Protein AF-A0A3B9UY18-F1 (afdb_monomer)

Sequence (76 aa):
MEKEIFFCENNVSKGLEEIIEKLEEKYKDLDVYIESCQGQCSICSEKYFVVIDSEVIEAETPEELYETIMDIRNNN

Foldseek 3Di:
DQKEKEAAPLLVVVPLPVLLCVCVVPDPSYHYYYDPGPPPVVLSVQFHWMAIPNDIDTDRDSVRRSVVVVVVVVVD

Mean predicted aligned error: 2.71 Å

Secondary structure (DSSP, 8-state):
--EEEEEEHHHHTTTTHHHHHHHHHH-TTEEEEEES--S-HHHHHHSEEEEETTEEEEESSHHHHHHHHHHHHHT-

Solvent-accessible surface area (backbone atoms only — not comparable to full-atom values): 4466 Å² total; per-residue (Å²): 126,76,42,56,38,40,36,26,45,73,42,36,77,76,64,34,61,7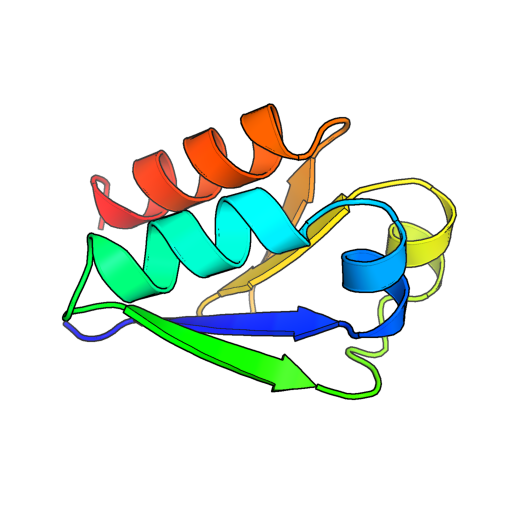0,55,51,51,52,44,62,74,73,33,92,51,48,49,80,42,77,35,82,68,75,83,53,58,76,52,49,75,76,38,41,62,39,35,43,90,89,41,81,47,74,24,92,42,58,65,55,39,48,53,50,54,50,50,59,56,75,74,106

pLDDT: mean 94.43, std 6.72, range [58.22, 98.44]

Nearest PDB structures (foldseek):
  8kc1-assembly1_A-2  TM=5.184E-01  e=6.752E-02  synthetic construct
  4ju5-assembly1_B  TM=5.698E-01  e=4.683E-01  Homo sapiens
  4ju5-assembly1_A  TM=5.569E-01  e=5.007E-01  Homo sapiens
  6i7s-assembly2_B  TM=5.797E-01  e=1.044E+00  Homo sapiens
  4qq7-assembly1_B  TM=4.517E-01  e=2.326E+00  Burkholderia cenocepacia J2315

Radius of gyration: 11.25 Å; Cα contacts (8 Å, |Δi|>4): 104; chains: 1; bounding box: 28×25×25 Å

Structure (mmCIF, N/CA/C/O backbone):
data_AF-A0A3B9UY18-F1
#
_entry.id   AF-A0A3B9UY18-F1
#
loop_
_atom_site.group_PDB
_atom_site.id
_atom_site.type_symbol
_atom_site.label_atom_id
_atom_site.label_alt_id
_atom_site.label_comp_id
_atom_site.label_asym_id
_atom_site.label_entit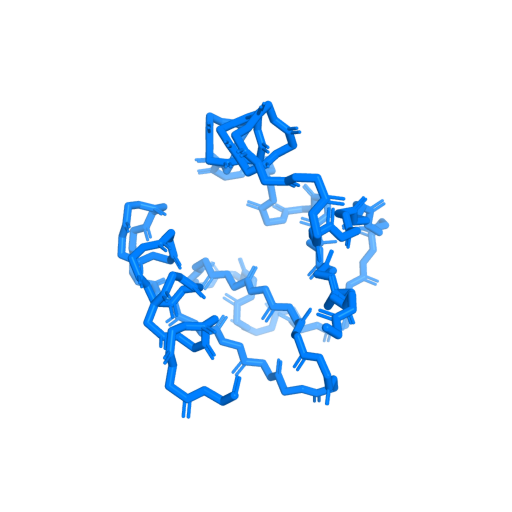y_id
_atom_site.label_seq_id
_atom_site.pdbx_PDB_ins_code
_atom_site.Cartn_x
_atom_site.Cartn_y
_atom_site.Cartn_z
_atom_site.occupancy
_atom_site.B_iso_or_equiv
_atom_site.auth_seq_id
_atom_site.auth_comp_id
_atom_site.auth_asym_id
_atom_site.auth_atom_id
_atom_site.pdbx_PDB_model_num
ATOM 1 N N . MET A 1 1 ? -13.669 -0.870 13.055 1.00 63.50 1 MET A N 1
ATOM 2 C CA . MET A 1 1 ? -12.870 -2.103 13.045 1.00 63.50 1 MET A CA 1
ATOM 3 C C . MET A 1 1 ? -11.516 -1.667 12.552 1.00 63.50 1 MET A C 1
ATOM 5 O O . MET A 1 1 ? -11.485 -1.016 11.517 1.00 63.50 1 MET A O 1
ATOM 9 N N . GLU A 1 2 ? -10.476 -1.865 13.350 1.00 75.81 2 GLU A N 1
ATOM 10 C CA . GLU A 1 2 ? -9.104 -1.601 12.908 1.00 75.81 2 GLU A CA 1
ATOM 11 C C . GLU A 1 2 ? -8.758 -2.636 11.829 1.00 75.81 2 GLU A C 1
ATOM 13 O O . GLU A 1 2 ? -9.181 -3.791 11.946 1.00 75.81 2 GLU A O 1
ATOM 18 N N . LYS A 1 3 ? -8.108 -2.207 10.742 1.00 86.62 3 LYS A N 1
ATOM 19 C CA . LYS A 1 3 ? -7.640 -3.107 9.679 1.00 86.62 3 LYS A CA 1
ATOM 20 C C . LYS A 1 3 ? -6.124 -3.130 9.672 1.00 86.62 3 LYS A C 1
ATOM 22 O O . LYS A 1 3 ? -5.494 -2.079 9.568 1.00 86.62 3 LYS A O 1
ATOM 27 N N . GLU A 1 4 ? -5.571 -4.333 9.717 1.00 93.88 4 GLU A N 1
ATOM 28 C CA . GLU A 1 4 ? -4.139 -4.560 9.583 1.00 93.88 4 GLU A CA 1
ATOM 29 C C . GLU A 1 4 ? -3.770 -4.592 8.095 1.00 93.88 4 GLU A C 1
ATOM 31 O O . GLU A 1 4 ? -4.368 -5.321 7.297 1.00 93.88 4 GLU A O 1
ATOM 36 N N . ILE A 1 5 ? -2.788 -3.780 7.717 1.00 96.06 5 ILE A N 1
ATOM 37 C CA . ILE A 1 5 ? -2.312 -3.620 6.348 1.00 96.06 5 ILE A CA 1
ATOM 38 C C . ILE A 1 5 ? -0.826 -3.963 6.314 1.00 96.06 5 ILE A C 1
ATOM 40 O O . ILE A 1 5 ? -0.006 -3.241 6.873 1.00 96.06 5 ILE A O 1
ATOM 44 N N . PHE A 1 6 ? -0.464 -5.038 5.619 1.00 98.00 6 PHE A N 1
ATOM 45 C CA . PHE A 1 6 ? 0.913 -5.515 5.545 1.00 98.00 6 PHE A CA 1
ATOM 46 C C . PHE A 1 6 ? 1.533 -5.246 4.175 1.00 98.00 6 PHE A C 1
ATOM 48 O O . PHE A 1 6 ? 1.148 -5.832 3.159 1.00 98.00 6 PHE A O 1
ATOM 55 N N . PHE A 1 7 ? 2.560 -4.406 4.164 1.00 98.25 7 PHE A N 1
ATOM 56 C CA . PHE A 1 7 ? 3.425 -4.159 3.021 1.00 98.25 7 PHE A CA 1
ATOM 57 C C . PHE A 1 7 ? 4.672 -5.044 3.072 1.00 98.25 7 PHE A C 1
ATOM 59 O O . PHE A 1 7 ? 5.144 -5.454 4.131 1.00 98.25 7 PHE A O 1
ATOM 66 N N . CYS A 1 8 ? 5.234 -5.321 1.898 1.00 98.38 8 CYS A N 1
ATOM 67 C CA . CYS A 1 8 ? 6.524 -5.990 1.749 1.00 98.38 8 CYS A CA 1
ATOM 68 C C . CYS A 1 8 ? 7.612 -4.950 1.471 1.00 98.38 8 CYS A C 1
ATOM 70 O O . CYS A 1 8 ? 7.513 -4.249 0.469 1.00 98.38 8 CYS A O 1
ATOM 72 N N . GLU A 1 9 ? 8.676 -4.896 2.271 1.00 98.12 9 GLU A N 1
ATOM 73 C CA . GLU A 1 9 ? 9.798 -3.946 2.139 1.00 98.12 9 GLU A CA 1
ATOM 74 C C . GLU A 1 9 ? 10.384 -3.896 0.713 1.00 98.12 9 GLU A C 1
ATOM 76 O O . GLU A 1 9 ? 10.638 -2.823 0.156 1.00 98.12 9 GLU A O 1
ATOM 81 N N . ASN A 1 10 ? 10.520 -5.059 0.066 1.00 97.31 10 ASN A N 1
ATOM 82 C CA . ASN A 1 10 ? 11.004 -5.146 -1.317 1.00 97.31 10 ASN A CA 1
ATOM 83 C C . ASN A 1 10 ? 10.038 -4.511 -2.326 1.00 97.31 10 ASN A C 1
ATOM 85 O O . ASN A 1 10 ? 10.472 -3.988 -3.350 1.00 97.31 10 ASN A O 1
ATOM 89 N N . ASN A 1 11 ? 8.733 -4.576 -2.061 1.00 97.62 11 ASN A N 1
ATOM 90 C CA . ASN A 1 11 ? 7.720 -3.946 -2.899 1.00 97.62 11 ASN A CA 1
ATOM 91 C C . ASN A 1 11 ? 7.607 -2.449 -2.600 1.00 97.62 11 ASN A C 1
ATOM 93 O O . ASN A 1 11 ? 7.474 -1.665 -3.535 1.00 97.62 11 ASN A O 1
ATOM 97 N N . VAL A 1 12 ? 7.763 -2.054 -1.330 1.00 98.00 12 VAL A N 1
ATOM 98 C CA . VAL A 1 12 ? 7.825 -0.646 -0.914 1.00 98.00 12 VAL A CA 1
ATOM 99 C C . VAL A 1 12 ? 8.939 0.087 -1.638 1.00 98.00 12 VAL A C 1
ATOM 101 O O . VAL A 1 12 ? 8.682 1.132 -2.222 1.00 98.00 12 VAL A O 1
ATOM 104 N N . SER A 1 13 ? 10.115 -0.537 -1.734 1.00 96.75 13 SER A N 1
ATOM 105 C CA . SER A 1 13 ? 11.285 0.002 -2.441 1.00 96.75 13 SER A CA 1
ATOM 106 C C . SER A 1 13 ? 11.050 0.289 -3.939 1.00 96.75 13 SER A C 1
ATOM 108 O O . SER A 1 13 ? 11.921 0.852 -4.603 1.00 96.75 13 SER A O 1
ATOM 110 N N . LYS A 1 14 ? 9.906 -0.128 -4.507 1.00 96.06 14 LYS A N 1
ATOM 111 C CA . LYS A 1 14 ? 9.483 0.167 -5.887 1.00 96.06 14 LYS A CA 1
ATOM 112 C C . LYS A 1 14 ? 8.644 1.453 -5.993 1.00 96.06 14 LYS A C 1
ATOM 114 O O . LYS A 1 14 ? 8.220 1.775 -7.105 1.00 96.06 14 LYS A O 1
ATOM 119 N N . GLY A 1 15 ? 8.383 2.158 -4.887 1.00 96.12 15 GLY A N 1
ATOM 120 C CA . GLY A 1 15 ? 7.692 3.452 -4.868 1.00 96.12 15 GLY A CA 1
ATOM 121 C C . GLY A 1 15 ? 6.375 3.497 -4.083 1.00 96.12 15 GLY A C 1
ATOM 122 O O . GLY A 1 15 ? 5.440 4.142 -4.550 1.00 96.12 15 GLY A O 1
ATOM 123 N N . LEU A 1 16 ? 6.251 2.802 -2.943 1.00 98.06 16 LEU A N 1
ATOM 124 C CA . LEU A 1 16 ? 5.032 2.863 -2.105 1.00 98.06 16 LEU A CA 1
ATOM 125 C C . LEU A 1 16 ? 5.142 3.814 -0.905 1.00 98.06 16 LEU A C 1
ATOM 127 O O . LEU A 1 16 ? 4.182 3.954 -0.151 1.00 98.06 16 LEU A O 1
ATOM 131 N N . GLU A 1 17 ? 6.281 4.475 -0.714 1.00 97.38 17 GLU A N 1
ATOM 132 C CA . GLU A 1 17 ? 6.552 5.315 0.455 1.00 97.38 17 GLU A CA 1
ATOM 133 C C . GLU A 1 17 ? 5.492 6.413 0.627 1.00 97.38 17 GLU A C 1
ATOM 135 O O . GLU A 1 17 ? 4.951 6.586 1.716 1.00 97.38 17 GLU A O 1
ATOM 140 N N . GLU A 1 18 ? 5.125 7.092 -0.465 1.00 96.75 18 GLU A N 1
ATOM 141 C CA . GLU A 1 18 ? 4.140 8.180 -0.431 1.00 96.75 18 GLU A CA 1
ATOM 142 C C . GLU A 1 18 ? 2.736 7.688 -0.046 1.00 96.75 18 GLU A C 1
ATOM 144 O O . GLU A 1 18 ? 1.994 8.392 0.642 1.00 96.75 18 GLU A O 1
ATOM 149 N N . ILE A 1 19 ? 2.333 6.489 -0.485 1.00 96.94 19 ILE A N 1
ATOM 150 C CA . ILE A 1 19 ? 1.008 5.965 -0.130 1.00 96.94 19 ILE A CA 1
ATOM 151 C C . ILE A 1 19 ? 0.976 5.469 1.315 1.00 96.94 19 ILE A C 1
ATOM 153 O O . ILE A 1 19 ? -0.045 5.640 1.973 1.00 96.94 19 ILE A O 1
ATOM 157 N N . ILE A 1 20 ? 2.081 4.913 1.819 1.00 97.50 20 ILE A N 1
ATOM 158 C CA . ILE A 1 20 ? 2.198 4.468 3.210 1.00 97.50 20 ILE A CA 1
ATOM 159 C C . ILE A 1 20 ? 2.090 5.670 4.145 1.00 97.50 20 ILE A C 1
ATOM 161 O O . ILE A 1 20 ? 1.235 5.666 5.027 1.00 97.50 20 ILE A O 1
ATOM 165 N N . GLU A 1 21 ? 2.856 6.732 3.882 1.00 97.06 21 GLU A N 1
ATOM 166 C CA . GLU A 1 21 ? 2.784 7.981 4.648 1.00 97.06 21 GLU A CA 1
ATOM 167 C C . GLU A 1 21 ? 1.352 8.537 4.651 1.00 97.06 21 GLU A C 1
ATOM 169 O O . GLU A 1 21 ? 0.784 8.823 5.704 1.00 97.06 21 GLU A O 1
ATOM 174 N N . LYS A 1 22 ? 0.695 8.590 3.483 1.00 96.19 22 LYS A N 1
ATOM 175 C CA . LYS A 1 22 ? -0.709 9.022 3.388 1.00 96.19 22 LYS A CA 1
ATOM 176 C C . LYS A 1 22 ? -1.663 8.155 4.208 1.00 96.19 22 LYS A C 1
ATOM 178 O O . LYS A 1 22 ? -2.642 8.696 4.726 1.00 96.19 22 LYS A O 1
ATOM 183 N N . LEU A 1 23 ? -1.451 6.839 4.263 1.00 95.62 23 LEU A N 1
ATOM 184 C CA . LEU A 1 23 ? -2.306 5.924 5.018 1.00 95.62 23 LEU A CA 1
ATOM 185 C C . LEU A 1 23 ? -2.151 6.163 6.524 1.00 95.62 23 LEU A C 1
ATOM 187 O O . LEU A 1 23 ? -3.153 6.397 7.201 1.00 95.62 23 LEU A O 1
ATOM 191 N N . GLU A 1 24 ? -0.910 6.198 7.009 1.00 94.88 24 GLU A N 1
ATOM 192 C CA . GLU A 1 24 ? -0.573 6.419 8.420 1.00 94.88 24 GLU A CA 1
ATOM 193 C C . GLU A 1 24 ? -1.017 7.805 8.921 1.00 94.88 24 GLU A C 1
ATOM 195 O O . GLU A 1 24 ? -1.543 7.940 10.028 1.00 94.88 24 GLU A O 1
ATOM 200 N N . GLU A 1 25 ? -0.856 8.854 8.107 1.00 95.75 25 GLU A N 1
ATOM 201 C CA . GLU A 1 25 ? -1.222 10.221 8.492 1.00 95.75 25 GLU A CA 1
ATOM 202 C C . GLU A 1 25 ? -2.737 10.448 8.544 1.00 95.75 25 GLU A C 1
ATOM 204 O O . GLU A 1 25 ? -3.240 11.177 9.410 1.00 95.75 25 GLU A O 1
ATOM 209 N N . LYS A 1 26 ? -3.480 9.881 7.586 1.00 94.50 26 LYS A N 1
ATOM 210 C CA . LYS A 1 26 ? -4.901 10.206 7.391 1.00 94.50 26 LYS A CA 1
ATOM 211 C C . LYS A 1 26 ? -5.849 9.282 8.14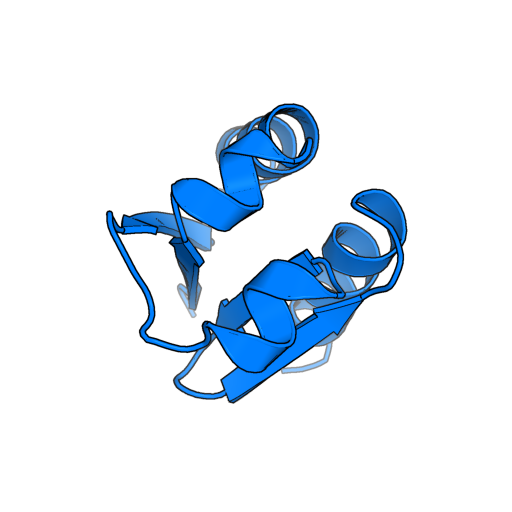1 1.00 94.50 26 LYS A C 1
ATOM 213 O O . LYS A 1 26 ? -6.951 9.724 8.478 1.00 94.50 26 LYS A O 1
ATOM 218 N N . TYR A 1 27 ? -5.462 8.033 8.395 1.00 93.31 27 TYR A N 1
ATOM 219 C CA . TYR A 1 27 ? -6.381 7.009 8.888 1.00 93.31 27 TYR A CA 1
ATOM 220 C C . TYR A 1 27 ? -5.842 6.346 10.150 1.00 93.31 27 TYR A C 1
ATOM 222 O O . TYR A 1 27 ? -5.015 5.447 10.109 1.00 93.31 27 TYR A O 1
ATOM 230 N N . LYS A 1 28 ? -6.373 6.772 11.300 1.00 90.56 28 LYS A N 1
ATOM 231 C CA . LYS A 1 28 ? -6.024 6.196 12.610 1.00 90.56 28 LYS A CA 1
ATOM 232 C C . LYS A 1 28 ? -6.617 4.806 12.850 1.00 90.56 28 LYS A C 1
ATOM 234 O O . LYS A 1 28 ? -6.327 4.202 13.870 1.00 90.56 28 LYS A O 1
ATOM 239 N N . ASP A 1 29 ? -7.517 4.372 11.975 1.00 90.94 29 ASP A N 1
ATOM 240 C CA . ASP A 1 29 ? -8.173 3.065 11.981 1.00 90.94 29 ASP A CA 1
ATOM 241 C C . ASP A 1 29 ? -7.435 2.017 11.131 1.00 90.94 29 ASP A C 1
ATOM 243 O O . ASP A 1 29 ? -7.919 0.892 11.007 1.00 90.94 29 ASP A O 1
ATOM 247 N N . LEU A 1 30 ? -6.302 2.386 10.525 1.00 92.94 30 LEU A N 1
ATOM 248 C CA . LEU A 1 30 ? -5.451 1.486 9.755 1.00 92.94 30 LEU A CA 1
ATOM 249 C C . LEU A 1 30 ? -4.140 1.256 10.503 1.00 92.94 30 LEU A C 1
ATOM 251 O O . LEU A 1 30 ? -3.402 2.204 10.768 1.00 92.94 30 LEU A O 1
ATOM 255 N N . ASP A 1 31 ? -3.843 -0.006 10.786 1.00 94.38 31 ASP A N 1
ATOM 256 C CA . ASP A 1 31 ? -2.566 -0.420 11.351 1.00 94.38 31 ASP A CA 1
ATOM 257 C C . ASP A 1 31 ? -1.657 -0.868 10.210 1.00 94.38 31 ASP A C 1
ATOM 259 O O . ASP A 1 31 ? -1.864 -1.917 9.597 1.00 94.38 31 ASP A O 1
ATOM 263 N N . VAL A 1 32 ? -0.674 -0.032 9.879 1.00 95.88 32 VAL A N 1
ATOM 264 C CA . VAL A 1 32 ? 0.248 -0.274 8.768 1.00 95.88 32 VAL A CA 1
ATOM 265 C C . VAL A 1 32 ? 1.505 -0.979 9.272 1.00 95.88 32 VAL A C 1
ATOM 267 O O . VAL A 1 32 ? 2.181 -0.514 10.188 1.00 95.88 32 VAL A O 1
ATOM 270 N N . TYR A 1 33 ? 1.843 -2.096 8.636 1.00 97.00 33 TYR A N 1
ATOM 271 C CA . TYR A 1 33 ? 3.031 -2.891 8.915 1.00 97.00 33 TYR A CA 1
ATOM 272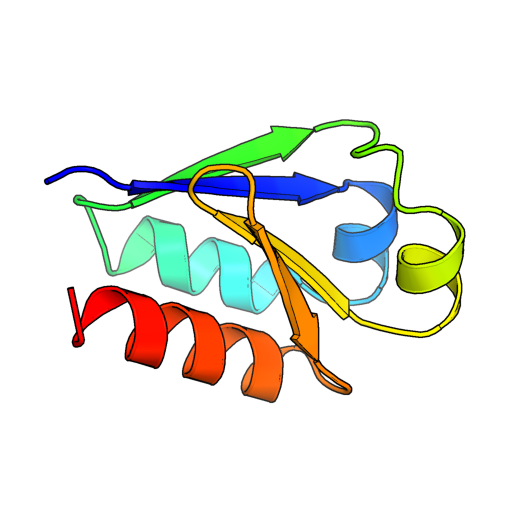 C C . TYR A 1 33 ? 3.892 -3.004 7.663 1.00 97.00 33 TYR A C 1
ATOM 274 O O . TYR A 1 33 ? 3.396 -3.290 6.574 1.00 97.00 33 TYR A O 1
ATOM 282 N N . ILE A 1 34 ? 5.203 -2.832 7.821 1.00 97.75 34 ILE A N 1
ATOM 283 C CA . ILE A 1 34 ? 6.182 -3.092 6.764 1.00 97.75 34 ILE A CA 1
ATOM 284 C C . ILE A 1 34 ? 6.997 -4.306 7.184 1.00 97.75 34 ILE A C 1
ATOM 286 O O . ILE A 1 34 ? 7.834 -4.238 8.081 1.00 97.75 34 ILE A O 1
ATOM 290 N N . GLU A 1 35 ? 6.744 -5.424 6.518 1.00 96.75 35 GLU A N 1
ATOM 291 C CA . GLU A 1 35 ? 7.447 -6.676 6.751 1.00 96.75 35 GLU A CA 1
ATOM 292 C C . GLU A 1 35 ? 8.578 -6.847 5.743 1.00 96.75 35 GLU A C 1
ATOM 294 O O . GLU A 1 35 ? 8.432 -6.539 4.558 1.00 96.75 35 GLU A O 1
ATOM 299 N N . SER A 1 36 ? 9.692 -7.426 6.193 1.00 96.25 36 SER A N 1
ATOM 300 C CA . SER A 1 36 ? 10.852 -7.691 5.327 1.00 96.25 36 SER A CA 1
ATOM 301 C C . SER A 1 36 ? 10.491 -8.501 4.068 1.00 96.25 36 SER A C 1
ATOM 303 O O . SER A 1 36 ? 11.039 -8.278 2.986 1.00 96.25 36 SER A O 1
ATOM 305 N N . CYS A 1 37 ? 9.537 -9.436 4.175 1.00 94.69 37 CYS A N 1
ATOM 306 C CA . CYS A 1 37 ? 8.996 -10.184 3.044 1.00 94.69 37 CYS A CA 1
ATOM 307 C C . CYS A 1 37 ? 7.602 -10.754 3.353 1.00 94.69 37 CYS A C 1
ATOM 309 O O . CYS A 1 37 ? 7.395 -11.341 4.408 1.00 94.69 37 CYS A O 1
ATOM 311 N N . GLN A 1 38 ? 6.680 -10.667 2.387 1.00 96.69 38 GLN A N 1
ATOM 312 C CA . GLN A 1 38 ? 5.337 -11.279 2.446 1.00 96.69 38 GLN A CA 1
ATOM 313 C C . GLN A 1 38 ? 5.236 -12.624 1.699 1.00 96.69 38 GLN A C 1
ATOM 315 O O . GLN A 1 38 ? 4.155 -13.182 1.534 1.00 96.69 38 GLN A O 1
ATOM 320 N N . GLY A 1 39 ? 6.346 -13.141 1.163 1.00 95.56 39 GLY A N 1
ATOM 321 C CA . GLY A 1 39 ? 6.366 -14.395 0.395 1.00 95.56 39 GLY A CA 1
ATOM 322 C C . GLY A 1 39 ? 5.709 -14.323 -0.992 1.00 95.56 39 GLY A C 1
ATOM 323 O O . GLY A 1 39 ? 5.765 -15.296 -1.740 1.00 95.56 39 GLY A O 1
ATOM 324 N N . GLN A 1 40 ? 5.155 -13.172 -1.382 1.00 96.25 40 GLN A N 1
ATOM 325 C CA . GLN A 1 40 ? 4.497 -12.943 -2.673 1.00 96.25 40 GLN A CA 1
ATOM 326 C C . GLN A 1 40 ? 5.493 -12.560 -3.781 1.00 96.25 40 GLN A C 1
ATOM 328 O O . GLN A 1 40 ? 5.305 -11.574 -4.487 1.00 96.25 40 GLN A O 1
ATOM 333 N N . CYS A 1 41 ? 6.597 -13.300 -3.931 1.00 96.06 41 CYS A N 1
ATOM 334 C CA . CYS A 1 41 ? 7.707 -12.894 -4.807 1.00 96.06 41 CYS A CA 1
ATOM 335 C C . CYS A 1 41 ? 7.311 -12.743 -6.284 1.00 96.06 41 CYS A C 1
ATOM 337 O O . CYS A 1 41 ? 7.779 -11.809 -6.928 1.00 96.06 41 CYS A O 1
ATOM 339 N N . SER A 1 42 ? 6.446 -13.618 -6.810 1.00 96.12 42 SER A N 1
ATOM 340 C CA . SER A 1 42 ? 5.963 -13.535 -8.198 1.00 96.12 42 SER A CA 1
ATOM 341 C C . SER A 1 42 ? 5.191 -12.241 -8.463 1.00 96.12 42 SER A C 1
ATOM 343 O O . SER A 1 42 ? 5.419 -11.576 -9.468 1.00 96.12 42 SER A O 1
ATOM 345 N N . ILE A 1 43 ? 4.341 -11.836 -7.518 1.00 97.19 43 ILE A N 1
ATOM 346 C CA . ILE A 1 43 ? 3.601 -10.573 -7.587 1.00 97.19 43 ILE A CA 1
ATOM 347 C C . ILE A 1 43 ? 4.569 -9.409 -7.381 1.00 97.19 43 ILE A C 1
ATOM 349 O O . ILE A 1 43 ? 4.608 -8.480 -8.177 1.00 97.19 43 ILE A O 1
ATOM 353 N N . CYS A 1 44 ? 5.429 -9.491 -6.364 1.00 96.75 44 CYS A N 1
ATOM 354 C CA . CYS A 1 44 ? 6.412 -8.466 -6.032 1.00 96.75 44 CYS A CA 1
ATOM 355 C C . CYS A 1 44 ? 7.346 -8.130 -7.203 1.00 96.75 44 CYS A C 1
ATOM 357 O O . CYS A 1 44 ? 7.779 -6.981 -7.317 1.00 96.75 44 CYS A O 1
ATOM 359 N N . SER A 1 45 ? 7.684 -9.096 -8.066 1.00 96.56 45 SER A N 1
ATOM 360 C CA . SER A 1 45 ? 8.510 -8.835 -9.249 1.00 96.56 45 SER A CA 1
ATOM 361 C C . SER A 1 45 ? 7.778 -8.034 -10.322 1.00 96.56 45 SER A C 1
ATOM 363 O O . SER A 1 45 ? 8.404 -7.206 -10.978 1.00 96.56 45 SER A O 1
ATOM 365 N N . GLU A 1 46 ? 6.467 -8.213 -10.463 1.00 96.56 46 GLU A N 1
A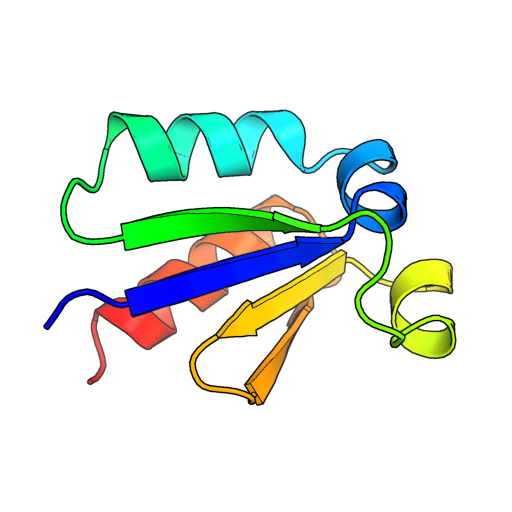TOM 366 C CA . GLU A 1 46 ? 5.702 -7.687 -11.599 1.00 96.56 46 GLU A CA 1
ATOM 367 C C . GLU A 1 46 ? 4.862 -6.459 -11.235 1.00 96.56 46 GLU A C 1
ATOM 369 O O . GLU A 1 46 ? 4.781 -5.527 -12.026 1.00 96.56 46 GLU A O 1
ATOM 374 N N . LYS A 1 47 ? 4.312 -6.416 -10.019 1.00 97.88 47 LYS A N 1
ATOM 375 C CA . LYS A 1 47 ? 3.266 -5.477 -9.600 1.00 97.88 47 LYS A CA 1
ATOM 376 C C . LYS A 1 47 ? 3.537 -4.845 -8.238 1.00 97.88 47 LYS A C 1
ATOM 378 O O . LYS A 1 47 ? 4.552 -5.133 -7.588 1.00 97.88 47 LYS A O 1
ATOM 383 N N . TYR A 1 48 ? 2.622 -3.979 -7.821 1.00 98.44 48 TYR A N 1
ATOM 384 C CA . TYR A 1 48 ? 2.486 -3.507 -6.450 1.00 98.44 48 TYR A CA 1
ATOM 385 C C . TYR A 1 48 ? 1.440 -4.342 -5.723 1.00 98.44 48 TYR A C 1
ATOM 387 O O . TYR A 1 48 ? 0.466 -4.776 -6.337 1.00 98.44 48 TYR A O 1
ATOM 395 N N . PHE A 1 49 ? 1.642 -4.592 -4.433 1.00 98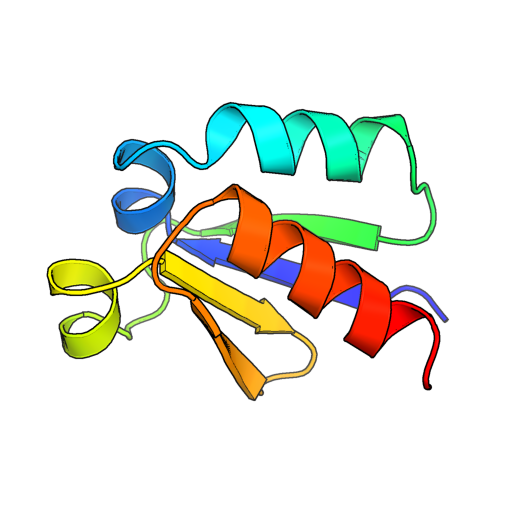.44 49 PHE A N 1
ATOM 396 C CA . PHE A 1 49 ? 0.672 -5.336 -3.647 1.00 98.44 49 PHE A CA 1
ATOM 397 C C . PHE A 1 49 ? 0.698 -4.978 -2.166 1.00 98.44 49 PHE A C 1
ATOM 399 O O . PHE A 1 49 ? 1.681 -4.455 -1.637 1.00 98.44 49 PHE A O 1
ATOM 406 N N . VAL A 1 50 ? -0.386 -5.342 -1.495 1.00 97.94 50 VAL A N 1
ATOM 407 C CA . VAL A 1 50 ? -0.531 -5.288 -0.045 1.00 97.94 50 VAL A CA 1
ATOM 408 C C . VAL A 1 50 ? -1.326 -6.500 0.432 1.00 97.94 50 VAL A C 1
ATOM 410 O O . VAL A 1 50 ? -2.080 -7.089 -0.345 1.00 97.94 50 VAL A O 1
ATOM 413 N N . VAL A 1 51 ? -1.154 -6.896 1.691 1.00 97.38 51 VAL A N 1
ATOM 414 C CA . VAL A 1 51 ? -1.974 -7.939 2.318 1.00 97.38 51 VAL A CA 1
ATOM 415 C C . VAL A 1 51 ? -2.885 -7.298 3.356 1.00 97.38 51 VAL A C 1
ATOM 417 O O . VAL A 1 51 ? -2.401 -6.633 4.268 1.00 97.38 51 VAL A O 1
ATOM 420 N N . ILE A 1 52 ? -4.194 -7.493 3.211 1.00 95.06 52 ILE A N 1
ATOM 421 C CA . ILE A 1 52 ? -5.226 -6.991 4.129 1.00 95.06 52 ILE A CA 1
ATOM 422 C C . ILE A 1 52 ? -6.094 -8.176 4.521 1.00 95.06 52 ILE A C 1
ATOM 424 O O . ILE A 1 52 ? -6.586 -8.877 3.644 1.00 95.06 52 ILE A O 1
ATOM 428 N N . ASP A 1 53 ? -6.269 -8.429 5.817 1.00 89.94 53 ASP A N 1
ATOM 429 C CA . ASP A 1 53 ? -7.103 -9.535 6.317 1.00 89.94 53 ASP A CA 1
ATOM 430 C C . ASP A 1 53 ? -6.759 -10.908 5.684 1.00 89.94 53 ASP A C 1
ATOM 432 O O . ASP A 1 53 ? -7.621 -11.749 5.444 1.00 89.94 53 ASP A O 1
ATOM 436 N N . SER A 1 54 ? -5.466 -11.162 5.436 1.00 89.38 54 SER A N 1
ATOM 437 C CA . SER A 1 54 ? -4.936 -12.349 4.727 1.00 89.38 54 SER A CA 1
ATOM 438 C C . SER A 1 54 ? -5.256 -12.442 3.227 1.00 89.38 54 SER A C 1
ATOM 440 O O . SER A 1 54 ? -4.912 -13.444 2.595 1.00 89.38 54 SER A O 1
ATOM 442 N N . GLU A 1 55 ? -5.859 -11.416 2.632 1.00 94.25 55 GLU A N 1
ATOM 443 C CA . GLU A 1 55 ? -6.092 -11.312 1.193 1.00 94.25 55 GLU A CA 1
ATOM 444 C C . GLU A 1 55 ? -5.014 -10.457 0.525 1.00 94.25 55 GLU A C 1
ATOM 446 O O . GLU A 1 55 ? -4.621 -9.408 1.035 1.00 94.25 55 GLU A O 1
ATOM 451 N N . VAL A 1 56 ? -4.524 -10.915 -0.630 1.00 96.88 56 VAL A N 1
ATOM 452 C CA . VAL A 1 56 ? -3.545 -10.174 -1.430 1.00 96.88 56 VAL A CA 1
ATOM 453 C C . VAL A 1 56 ? -4.288 -9.250 -2.384 1.00 96.88 56 VAL A C 1
ATOM 455 O O . VAL A 1 56 ? -5.093 -9.706 -3.195 1.00 96.88 56 VAL A O 1
ATOM 458 N N . ILE A 1 57 ? -3.981 -7.962 -2.302 1.00 97.38 57 ILE A N 1
ATOM 459 C CA . ILE A 1 57 ? -4.510 -6.922 -3.178 1.00 97.38 57 ILE A CA 1
ATOM 460 C C . ILE A 1 57 ? -3.373 -6.448 -4.073 1.00 97.38 57 ILE A C 1
ATOM 462 O O . ILE A 1 57 ? -2.309 -6.094 -3.571 1.00 97.38 57 ILE A O 1
ATOM 466 N N . GLU A 1 58 ? -3.591 -6.448 -5.384 1.00 97.62 58 GLU A N 1
ATOM 467 C CA . GLU A 1 58 ? -2.582 -6.118 -6.3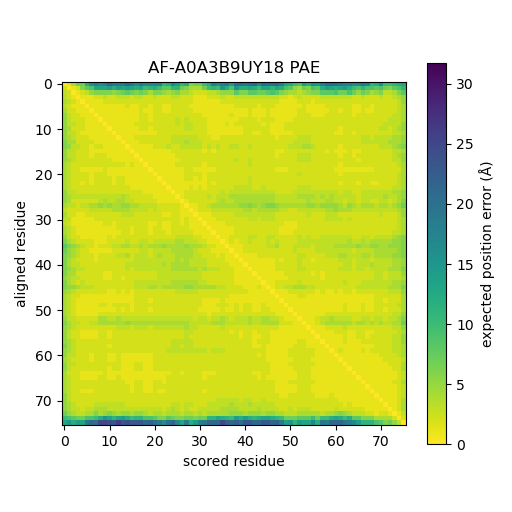92 1.00 97.62 58 GLU A CA 1
ATOM 468 C C . GLU A 1 58 ? -2.996 -4.889 -7.200 1.00 97.62 58 GLU A C 1
ATOM 470 O O . GLU A 1 58 ? -4.184 -4.668 -7.429 1.00 97.62 58 GLU A O 1
ATOM 475 N N . ALA A 1 59 ? -2.014 -4.135 -7.688 1.00 98.00 59 ALA A N 1
ATOM 476 C CA . ALA A 1 59 ? -2.226 -2.998 -8.575 1.00 98.00 59 ALA A CA 1
ATOM 477 C C . ALA A 1 59 ? -1.028 -2.776 -9.510 1.00 98.00 59 ALA A C 1
ATOM 479 O O . ALA A 1 59 ? 0.102 -3.182 -9.213 1.00 98.00 59 ALA A O 1
ATOM 480 N N . GLU A 1 60 ? -1.266 -2.103 -10.635 1.00 97.44 60 GLU A N 1
ATOM 481 C CA . GLU A 1 60 ? -0.226 -1.765 -11.613 1.00 97.44 60 GLU A CA 1
ATOM 482 C C . GLU A 1 60 ? 0.540 -0.493 -11.220 1.00 97.44 60 GLU A C 1
ATOM 484 O O . GLU A 1 60 ? 1.707 -0.340 -11.585 1.00 97.44 60 GLU A O 1
ATOM 489 N N . THR A 1 61 ? -0.079 0.409 -10.447 1.00 98.00 61 THR A N 1
ATOM 490 C CA . THR A 1 61 ? 0.574 1.625 -9.930 1.00 98.00 61 THR A CA 1
ATOM 491 C C . THR A 1 61 ? 0.350 1.816 -8.424 1.00 98.00 61 THR A C 1
ATOM 493 O O . THR A 1 61 ? -0.622 1.288 -7.875 1.00 98.00 61 THR A O 1
ATOM 496 N N . PRO A 1 62 ? 1.215 2.587 -7.732 1.00 98.06 62 PRO A N 1
ATOM 497 C CA . PRO A 1 62 ? 1.013 2.933 -6.323 1.00 98.06 62 PRO A CA 1
ATOM 498 C C . PRO A 1 62 ? -0.334 3.619 -6.061 1.00 98.06 62 PRO A C 1
ATOM 500 O O . PRO A 1 62 ? -0.991 3.342 -5.061 1.00 98.06 62 PRO A O 1
ATOM 503 N N . GLU A 1 63 ? -0.772 4.493 -6.968 1.00 97.50 63 GLU A N 1
ATOM 504 C CA . GLU A 1 63 ? -2.044 5.209 -6.850 1.00 97.50 63 GLU A CA 1
ATOM 505 C C . GLU A 1 63 ? -3.235 4.258 -6.958 1.00 97.50 63 GLU A C 1
ATOM 507 O O . GLU A 1 63 ? -4.150 4.340 -6.145 1.00 97.50 63 GLU A O 1
ATOM 512 N N . GLU A 1 64 ? -3.212 3.327 -7.914 1.00 98.06 64 GLU A N 1
ATOM 513 C CA . GLU A 1 64 ? -4.254 2.304 -8.034 1.00 98.06 64 GLU A CA 1
ATOM 514 C C . GLU A 1 64 ? -4.301 1.411 -6.784 1.00 98.06 64 GLU A C 1
ATOM 516 O O . GLU A 1 64 ? -5.391 1.085 -6.302 1.00 98.06 64 GLU A O 1
ATOM 521 N N . LEU A 1 65 ? -3.140 1.076 -6.202 1.00 98.19 65 LEU A N 1
ATOM 522 C CA . LEU A 1 65 ? -3.084 0.320 -4.950 1.00 98.19 65 LEU A CA 1
ATOM 523 C C . LEU A 1 65 ? -3.774 1.090 -3.820 1.00 98.19 65 LEU A C 1
ATOM 525 O O . LEU A 1 65 ? -4.599 0.525 -3.106 1.00 98.19 65 LEU A O 1
ATOM 529 N N . TYR A 1 66 ? -3.475 2.382 -3.682 1.00 97.25 66 TYR A N 1
ATOM 530 C CA . TYR A 1 66 ? -4.088 3.242 -2.672 1.00 97.25 66 TYR A CA 1
ATOM 531 C C . TYR A 1 66 ? -5.611 3.338 -2.829 1.00 97.25 66 TYR A C 1
ATOM 533 O O . TYR A 1 66 ? -6.334 3.134 -1.853 1.00 97.25 66 TYR A O 1
ATOM 541 N N . GLU A 1 67 ? -6.110 3.598 -4.040 1.00 96.81 67 GLU A N 1
ATOM 542 C CA . GLU A 1 67 ? -7.557 3.664 -4.292 1.00 96.81 67 GLU A CA 1
ATOM 543 C C . GLU A 1 67 ? -8.238 2.327 -3.962 1.00 96.81 67 GLU A C 1
ATOM 545 O O . GLU A 1 67 ? -9.270 2.301 -3.292 1.00 96.81 67 GLU A O 1
ATOM 550 N N . THR A 1 68 ? -7.609 1.201 -4.313 1.00 95.75 68 THR A N 1
ATOM 551 C CA . THR A 1 68 ? -8.141 -0.135 -4.007 1.00 95.75 68 THR A CA 1
ATOM 552 C C . THR A 1 68 ? -8.207 -0.397 -2.498 1.00 95.75 68 THR A C 1
ATOM 554 O O . THR 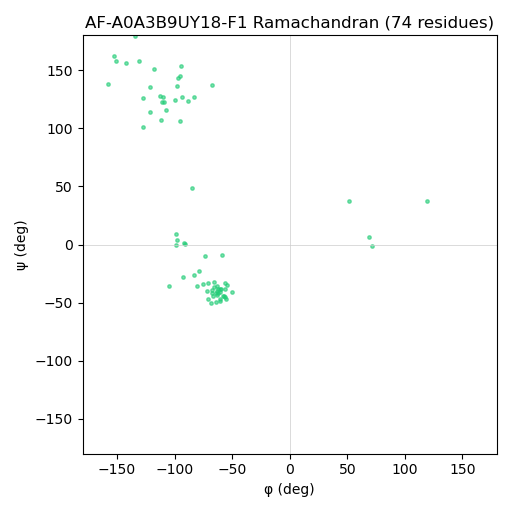A 1 68 ? -9.211 -0.911 -1.999 1.00 95.75 68 THR A O 1
ATOM 557 N N . ILE A 1 69 ? -7.179 0.001 -1.737 1.00 95.25 69 ILE A N 1
ATOM 558 C CA . ILE A 1 69 ? -7.187 -0.064 -0.263 1.00 95.25 69 ILE A CA 1
ATOM 559 C C . ILE A 1 69 ? 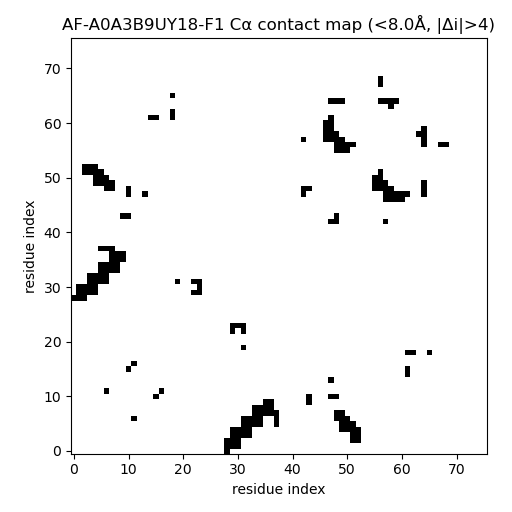-8.367 0.745 0.295 1.00 95.25 69 ILE A C 1
ATOM 561 O O . ILE A 1 69 ? -9.089 0.279 1.183 1.00 95.25 69 ILE A O 1
ATOM 565 N N . MET A 1 70 ? -8.596 1.945 -0.244 1.00 94.50 70 MET A N 1
ATOM 566 C CA . MET A 1 70 ? -9.682 2.817 0.195 1.00 94.50 70 MET A CA 1
ATOM 567 C C . MET A 1 70 ? -11.066 2.256 -0.130 1.00 94.50 70 MET A C 1
ATOM 569 O O . MET A 1 70 ? -11.968 2.329 0.711 1.00 94.50 70 MET A O 1
ATOM 573 N N . ASP A 1 71 ? -11.233 1.645 -1.296 1.00 94.06 71 ASP A N 1
ATOM 574 C CA . ASP A 1 71 ? -12.468 0.964 -1.675 1.00 94.06 71 ASP A CA 1
ATOM 575 C C . ASP A 1 71 ? -12.758 -0.228 -0.756 1.00 94.06 71 ASP A C 1
ATOM 577 O O . ASP A 1 71 ? -13.883 -0.380 -0.270 1.00 94.06 71 ASP A O 1
ATOM 581 N N . ILE A 1 72 ? -11.749 -1.042 -0.433 1.00 91.69 72 ILE A N 1
ATOM 582 C CA . ILE A 1 72 ? -11.883 -2.173 0.502 1.00 91.69 72 ILE A CA 1
ATOM 583 C C . ILE A 1 72 ? -12.249 -1.696 1.908 1.00 91.69 72 ILE A C 1
ATOM 585 O O . ILE A 1 72 ? -12.997 -2.368 2.631 1.00 91.69 72 ILE A O 1
ATOM 589 N N . ARG A 1 73 ? -11.716 -0.544 2.321 1.00 89.31 73 ARG A N 1
ATOM 590 C CA . ARG A 1 73 ? -12.047 0.089 3.598 1.00 89.31 73 ARG A CA 1
ATOM 591 C C . ARG A 1 73 ? -13.494 0.583 3.634 1.00 89.31 73 ARG A C 1
ATOM 593 O O . ARG A 1 73 ? -14.148 0.412 4.652 1.00 89.31 73 ARG A O 1
ATOM 600 N N . ASN A 1 74 ? -13.994 1.191 2.560 1.00 87.44 74 ASN A N 1
ATOM 601 C CA . ASN A 1 74 ? -15.335 1.785 2.543 1.00 87.44 74 ASN A CA 1
ATOM 602 C C . ASN A 1 74 ? -16.466 0.757 2.359 1.00 87.44 74 ASN A C 1
ATOM 604 O O . ASN A 1 74 ? -17.606 1.045 2.719 1.00 87.44 74 ASN A O 1
ATOM 608 N N . ASN A 1 75 ? -16.166 -0.415 1.793 1.00 81.00 75 ASN A N 1
ATOM 609 C CA . ASN A 1 75 ? -17.160 -1.429 1.429 1.00 81.00 75 ASN A CA 1
ATOM 610 C C . ASN A 1 75 ? -17.322 -2.580 2.448 1.00 81.00 75 ASN A C 1
ATOM 612 O O . ASN A 1 75 ? -18.024 -3.542 2.135 1.00 81.00 75 ASN A O 1
ATOM 616 N N . ASN A 1 76 ? -16.717 -2.499 3.644 1.00 58.22 76 ASN A N 1
ATOM 617 C CA . ASN A 1 76 ? -16.804 -3.528 4.696 1.00 58.22 76 ASN A CA 1
ATOM 618 C C . ASN A 1 76 ? -17.088 -2.948 6.085 1.00 58.22 76 ASN A C 1
ATOM 620 O O . ASN A 1 76 ? -16.303 -2.081 6.527 1.00 58.22 76 ASN A O 1
#